Protein AF-A0A3R6WVL5-F1 (afdb_monomer_lite)

pLDDT: mean 81.2, std 15.8, range [44.72, 97.44]

Organism: Aphanomyces astaci (NCBI:txid112090)

Secondary structure (DSSP, 8-state):
-HHHHTT--TTS-HHHHHHHHHHHHHHHHHHHHTT-THHHHHHHHTTTHHHHHHHHTSS-HHHHHHHHHHHHHHHHSSSSHHHHHHHHTTHHHHHHHHHHH-SSS-HHHHHHHHHHHHHHTT-HHHHHHHHHHHHHHHHHHHHHHTT-

Foldseek 3Di:
DLVLLVQLDLPDPLVSNLVSLQVLLVVLVVCQVVLPQCSLVSNLVSVSLQSLLSQCQVPDQSSVLSSLSNLLSSLSGPDCSSLVSNVVNVVLVSLVVCLVVDPPRDPSSNVSSLVSNCSSVVHPPVSVVVVVVVVVVVVVVVVVVVVD

InterPro domains:
  IPR011989 Armadillo-like helical [G3DSA:1.25.10.10] (1-122)
  IPR016024 Armadillo-type fold [SSF48371] (1-112)

Radius of gyration: 16.48 Å; chains: 1; bounding box: 31×38×49 Å

Sequence (148 aa):
ISVLCDLLHPTDPQDVQIHVLMVLANSLALYNAVSKSHAADSFTQSGACQPLIQCLSSGVEDLELQSIRTMFHLCKAKGTTGQDALRRVGATVQLCELLSASSDASVPVKTLAMFVKSVNVGGYLDWHGRIRRRTQELAQLDRCSDST

Structure (mmCIF, N/CA/C/O backbone):
data_AF-A0A3R6WVL5-F1
#
_entry.id   AF-A0A3R6WVL5-F1
#
loop_
_atom_site.group_PDB
_atom_site.id
_atom_site.type_symbol
_atom_site.label_atom_id
_atom_site.label_alt_id
_atom_site.label_comp_id
_atom_site.label_asym_id
_atom_site.label_entity_id
_atom_site.label_seq_id
_atom_site.pdbx_PDB_ins_code
_atom_site.Cartn_x
_atom_site.Cartn_y
_atom_site.Cartn_z
_atom_site.occupancy
_atom_site.B_iso_or_equiv
_atom_site.auth_seq_id
_atom_site.auth_comp_id
_atom_site.auth_asym_id
_atom_site.auth_atom_id
_atom_site.pdbx_PDB_model_num
ATOM 1 N N . ILE A 1 1 ? 3.792 -11.018 -8.594 1.00 88.75 1 ILE A N 1
ATOM 2 C CA . ILE A 1 1 ? 2.952 -9.903 -8.098 1.00 88.75 1 ILE A CA 1
ATOM 3 C C . ILE A 1 1 ? 1.494 -10.144 -8.449 1.00 88.75 1 ILE A C 1
ATOM 5 O O . ILE A 1 1 ? 0.766 -10.380 -7.509 1.00 88.75 1 ILE A O 1
ATOM 9 N N . SER A 1 2 ? 1.094 -10.204 -9.730 1.00 88.00 2 SER A N 1
ATOM 10 C CA . SER A 1 2 ? -0.325 -10.388 -10.118 1.00 88.00 2 SER A CA 1
ATOM 11 C C . SER A 1 2 ? -1.045 -11.514 -9.364 1.00 88.00 2 SER A C 1
ATOM 13 O O . SER A 1 2 ? -2.031 -11.248 -8.704 1.00 88.00 2 SER A O 1
ATOM 15 N N . VAL A 1 3 ? -0.476 -12.725 -9.328 1.00 89.88 3 VAL A N 1
ATOM 16 C CA . VAL A 1 3 ? -1.077 -13.861 -8.595 1.00 89.88 3 VAL A CA 1
ATOM 17 C C . VAL A 1 3 ? -1.301 -13.566 -7.107 1.00 89.88 3 VAL A C 1
ATOM 19 O O . VAL A 1 3 ? -2.264 -14.038 -6.531 1.00 89.88 3 VAL A O 1
ATOM 22 N N . LEU A 1 4 ? -0.422 -12.788 -6.467 1.00 91.44 4 LEU A N 1
ATOM 23 C CA . LEU A 1 4 ? -0.589 -12.407 -5.058 1.00 91.44 4 LEU A CA 1
ATOM 24 C C . LEU A 1 4 ? -1.674 -11.340 -4.886 1.00 91.44 4 LEU A C 1
ATOM 26 O O . LEU A 1 4 ? -2.330 -11.297 -3.854 1.00 91.44 4 LEU A O 1
ATOM 30 N N . CYS A 1 5 ? -1.839 -10.468 -5.879 1.00 94.44 5 CYS A N 1
ATOM 31 C CA . CYS A 1 5 ? -2.898 -9.468 -5.900 1.00 94.44 5 CYS A CA 1
ATOM 32 C C . CYS A 1 5 ? -4.276 -10.128 -6.008 1.00 94.44 5 CYS A C 1
ATOM 34 O O . CYS A 1 5 ? -5.194 -9.709 -5.313 1.00 94.44 5 CYS A O 1
ATOM 36 N N . ASP A 1 6 ? -4.377 -11.204 -6.791 1.00 93.81 6 ASP A N 1
ATOM 37 C CA . ASP A 1 6 ? -5.598 -12.004 -6.933 1.00 93.81 6 ASP A CA 1
ATOM 38 C C . ASP A 1 6 ? -5.981 -12.741 -5.638 1.00 93.81 6 ASP A C 1
ATOM 40 O O . ASP A 1 6 ? -7.077 -13.271 -5.548 1.00 93.81 6 ASP A O 1
ATOM 44 N N . LEU A 1 7 ? -5.103 -12.794 -4.628 1.00 93.75 7 LEU A N 1
ATOM 45 C CA . LEU A 1 7 ? -5.407 -13.373 -3.313 1.00 93.75 7 LEU A CA 1
ATOM 46 C C . LEU A 1 7 ? -5.976 -12.351 -2.322 1.00 93.75 7 LEU A C 1
ATOM 48 O O . LEU A 1 7 ? -6.317 -12.727 -1.207 1.00 93.75 7 LEU A O 1
ATOM 52 N N . LEU A 1 8 ? -6.037 -11.065 -2.678 1.00 95.19 8 LEU A N 1
ATOM 53 C CA . LEU A 1 8 ? -6.548 -10.021 -1.796 1.00 95.19 8 LEU A CA 1
ATOM 54 C C . LEU A 1 8 ? -8.034 -9.775 -2.080 1.00 95.19 8 LEU A C 1
ATOM 56 O O . LEU A 1 8 ? -8.373 -8.846 -2.818 1.00 95.19 8 LEU A O 1
ATOM 60 N N . HIS A 1 9 ? -8.922 -10.575 -1.481 1.00 92.44 9 HIS A N 1
ATOM 61 C CA . HIS A 1 9 ? -10.360 -10.334 -1.593 1.00 92.44 9 HIS A CA 1
ATOM 62 C C . HIS A 1 9 ? -10.916 -9.628 -0.357 1.00 92.44 9 HIS A C 1
ATOM 64 O O . HIS A 1 9 ? -10.627 -10.030 0.771 1.00 92.44 9 HIS A O 1
ATOM 70 N N . PRO A 1 10 ? -11.801 -8.633 -0.537 1.00 84.38 10 PRO A N 1
ATOM 71 C CA . PRO A 1 10 ? -12.401 -7.906 0.582 1.00 84.38 10 PRO A CA 1
ATOM 72 C C . PRO A 1 10 ? -13.288 -8.765 1.485 1.00 84.38 10 PRO A C 1
ATOM 74 O O . PRO A 1 10 ? -13.566 -8.374 2.614 1.00 84.38 10 PRO A O 1
ATOM 77 N N . THR A 1 11 ? -13.730 -9.923 0.999 1.00 89.06 11 THR A N 1
ATOM 78 C CA . THR A 1 11 ? -14.548 -10.880 1.751 1.00 89.06 11 THR A CA 1
ATOM 79 C C . THR A 1 11 ? -13.728 -11.909 2.523 1.00 89.06 11 THR A C 1
ATOM 81 O O . THR A 1 11 ? -14.307 -12.676 3.289 1.00 89.06 11 THR A O 1
ATOM 84 N N . ASP A 1 12 ? -12.411 -11.965 2.310 1.00 93.00 12 ASP A N 1
ATOM 85 C CA . ASP A 1 12 ? -11.548 -12.897 3.032 1.00 93.00 12 ASP A CA 1
ATOM 86 C C . ASP A 1 12 ? -11.462 -12.525 4.523 1.00 93.00 12 ASP A C 1
ATOM 88 O O . ASP A 1 12 ? -11.585 -11.349 4.881 1.00 93.00 12 ASP A O 1
ATOM 92 N N . PRO A 1 13 ? -11.218 -13.500 5.417 1.00 95.38 13 PRO A N 1
ATOM 93 C CA . PRO A 1 13 ? -10.957 -13.212 6.821 1.00 95.38 13 PRO A CA 1
ATOM 94 C C . PRO A 1 13 ? -9.799 -12.219 6.990 1.00 95.38 13 PRO A C 1
ATOM 96 O O . PRO A 1 13 ? -8.807 -12.280 6.260 1.00 95.38 13 PRO A O 1
ATOM 99 N N . GLN A 1 14 ? -9.892 -11.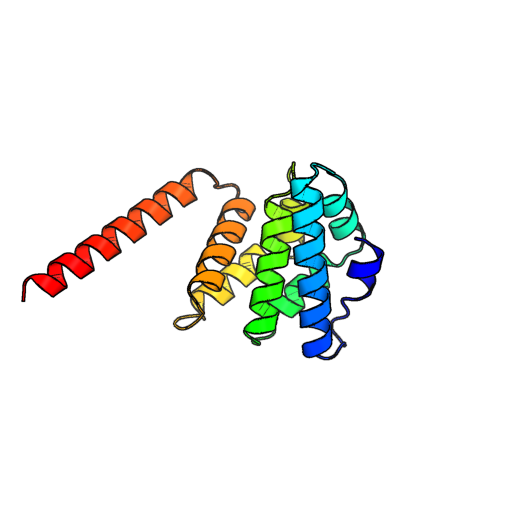344 7.994 1.00 94.88 14 GLN A N 1
ATOM 100 C CA . GLN A 1 14 ? -8.896 -10.292 8.241 1.00 94.88 14 GLN A CA 1
ATOM 101 C C . GLN A 1 14 ? -7.477 -10.860 8.386 1.00 94.88 14 GLN A C 1
ATOM 103 O O . GLN A 1 14 ? -6.543 -10.322 7.797 1.00 94.88 14 GLN A O 1
ATOM 108 N N . ASP A 1 15 ? -7.317 -11.999 9.064 1.00 95.06 15 ASP A N 1
ATOM 109 C CA . ASP A 1 15 ? -6.020 -12.671 9.215 1.00 95.06 15 ASP A CA 1
ATOM 110 C C . ASP A 1 15 ? -5.411 -13.082 7.867 1.00 95.06 15 ASP A C 1
ATOM 112 O O . ASP A 1 15 ? -4.201 -12.961 7.659 1.00 95.06 15 ASP A O 1
ATOM 116 N N . VAL A 1 16 ? -6.243 -13.538 6.925 1.00 96.38 16 VAL A N 1
ATOM 117 C CA . VAL A 1 16 ? -5.808 -13.903 5.570 1.00 96.38 16 VAL A CA 1
ATOM 118 C C . VAL A 1 16 ? -5.371 -12.650 4.818 1.00 96.38 16 VAL A C 1
ATOM 120 O O . VAL A 1 16 ? -4.273 -12.628 4.262 1.00 96.38 16 VAL A O 1
ATOM 123 N N . GLN A 1 17 ? -6.170 -11.580 4.867 1.00 96.88 17 GLN A N 1
ATOM 124 C CA . GLN A 1 17 ? -5.831 -10.302 4.233 1.00 96.88 17 GLN A CA 1
ATOM 125 C C . GLN A 1 17 ? -4.522 -9.716 4.787 1.00 96.88 17 GLN A C 1
ATOM 127 O O . GLN A 1 17 ? -3.681 -9.262 4.010 1.00 96.88 17 GLN A O 1
ATOM 132 N N . ILE A 1 18 ? -4.298 -9.791 6.106 1.00 96.44 18 ILE A N 1
ATOM 133 C CA . ILE A 1 18 ? -3.050 -9.360 6.758 1.00 96.44 18 ILE A CA 1
ATOM 134 C C . ILE A 1 18 ? -1.853 -10.117 6.176 1.00 96.44 18 ILE A C 1
ATOM 136 O O . ILE A 1 18 ? -0.863 -9.494 5.780 1.00 96.44 18 ILE A O 1
ATOM 140 N N . HIS A 1 19 ? -1.929 -11.447 6.083 1.00 97.06 19 HIS A N 1
ATOM 141 C CA . HIS A 1 19 ? -0.831 -12.257 5.547 1.00 97.06 19 HIS A CA 1
ATOM 142 C C . HIS A 1 19 ? -0.595 -11.990 4.058 1.00 97.06 19 HIS A C 1
ATOM 144 O O . HIS A 1 19 ? 0.554 -11.844 3.635 1.00 97.06 19 HIS A O 1
ATOM 150 N N . VAL A 1 20 ? -1.660 -11.860 3.264 1.00 97.44 20 VAL A N 1
ATOM 151 C CA . VAL A 1 20 ? -1.560 -11.519 1.839 1.00 97.44 20 VAL A CA 1
ATOM 152 C C . VAL A 1 20 ? -0.885 -10.158 1.657 1.00 97.44 20 VAL A C 1
ATOM 154 O O . VAL A 1 20 ? 0.075 -10.048 0.891 1.00 97.44 20 VAL A O 1
ATOM 157 N N . LEU A 1 21 ? -1.302 -9.134 2.406 1.00 97.44 21 LEU A N 1
ATOM 158 C CA . LEU A 1 21 ? -0.693 -7.803 2.356 1.00 97.44 21 LEU A CA 1
ATOM 159 C C . LEU A 1 21 ? 0.755 -7.803 2.847 1.00 97.44 21 LEU A C 1
ATOM 161 O O . LEU A 1 21 ? 1.599 -7.128 2.261 1.00 97.44 21 LEU A O 1
ATOM 165 N N . MET A 1 22 ? 1.082 -8.598 3.864 1.00 97.12 22 MET A N 1
ATOM 166 C CA . MET A 1 22 ? 2.461 -8.759 4.322 1.00 97.12 22 MET A CA 1
ATOM 167 C C . MET A 1 22 ? 3.354 -9.336 3.213 1.00 97.12 22 MET A C 1
ATOM 169 O O . MET A 1 22 ? 4.442 -8.815 2.946 1.00 97.12 22 MET A O 1
ATOM 173 N N . VAL A 1 23 ? 2.888 -10.382 2.524 1.00 97.38 23 VAL A N 1
ATOM 174 C CA . VAL A 1 23 ? 3.609 -11.002 1.402 1.00 97.38 23 VAL A CA 1
ATOM 175 C C . VAL A 1 23 ? 3.706 -10.042 0.211 1.00 97.38 23 VAL A C 1
ATOM 177 O O . VAL A 1 23 ? 4.769 -9.948 -0.412 1.00 97.38 23 VAL A O 1
ATOM 180 N N . LEU A 1 24 ? 2.647 -9.285 -0.088 1.00 96.94 24 LEU A N 1
ATOM 181 C CA . LEU A 1 24 ? 2.639 -8.255 -1.130 1.00 96.94 24 LEU A CA 1
ATOM 182 C C . LEU A 1 24 ? 3.639 -7.134 -0.832 1.00 96.94 24 LEU A C 1
ATOM 184 O O . LEU A 1 24 ? 4.459 -6.816 -1.695 1.00 96.94 24 LEU A O 1
ATOM 188 N N . ALA A 1 25 ? 3.629 -6.580 0.382 1.00 96.06 25 ALA A N 1
ATOM 189 C CA . ALA A 1 25 ? 4.557 -5.536 0.807 1.00 96.06 25 ALA A CA 1
ATOM 190 C C . ALA A 1 25 ? 6.016 -6.002 0.694 1.00 96.06 25 ALA A C 1
ATOM 192 O O . ALA A 1 25 ? 6.837 -5.315 0.082 1.00 96.06 25 ALA A O 1
ATOM 193 N N . ASN A 1 26 ? 6.327 -7.197 1.206 1.00 96.12 26 ASN A N 1
ATOM 194 C CA . ASN A 1 26 ? 7.670 -7.777 1.130 1.00 96.12 26 ASN A CA 1
ATOM 195 C C . ASN A 1 26 ? 8.099 -8.035 -0.322 1.00 96.12 26 ASN A C 1
ATOM 197 O O . ASN A 1 26 ? 9.237 -7.749 -0.700 1.00 96.12 26 ASN A O 1
ATOM 201 N N . SER A 1 27 ? 7.180 -8.521 -1.159 1.00 94.88 27 SER A N 1
ATOM 202 C CA . SER A 1 27 ? 7.442 -8.733 -2.581 1.00 94.88 27 SER A CA 1
ATOM 203 C C . SER A 1 27 ? 7.756 -7.409 -3.276 1.00 94.88 27 SER A C 1
ATOM 205 O O . SER A 1 27 ? 8.797 -7.286 -3.916 1.00 94.88 27 SER A O 1
ATOM 207 N N . LEU A 1 28 ? 6.908 -6.389 -3.119 1.00 94.44 28 LEU A N 1
ATOM 208 C CA . LEU A 1 28 ? 7.130 -5.061 -3.700 1.00 94.44 28 LEU A CA 1
ATOM 209 C C . LEU A 1 28 ? 8.457 -4.448 -3.230 1.00 94.44 28 LEU A C 1
ATOM 211 O O . LEU A 1 28 ? 9.190 -3.882 -4.042 1.00 94.44 28 LEU A O 1
ATOM 215 N N . ALA A 1 29 ? 8.809 -4.605 -1.951 1.00 93.50 29 ALA A N 1
ATOM 216 C CA . ALA A 1 29 ? 10.098 -4.174 -1.418 1.00 93.50 29 ALA A CA 1
ATOM 217 C C . ALA A 1 29 ? 11.275 -4.845 -2.142 1.00 93.50 29 ALA A C 1
ATOM 219 O O . ALA A 1 29 ? 12.213 -4.156 -2.550 1.00 93.50 29 ALA A O 1
ATOM 220 N N . LEU A 1 30 ? 11.201 -6.164 -2.351 1.00 93.06 30 LEU A N 1
ATOM 221 C CA . LEU A 1 30 ? 12.218 -6.929 -3.070 1.00 93.06 30 LEU A CA 1
ATOM 222 C C . LEU A 1 30 ? 12.339 -6.472 -4.530 1.00 93.06 30 LEU A C 1
ATOM 224 O O . LEU A 1 30 ? 13.448 -6.207 -4.990 1.00 93.06 30 LEU A O 1
ATOM 228 N N . TYR A 1 31 ? 11.221 -6.324 -5.250 1.00 92.31 31 TYR A N 1
ATOM 229 C CA . TYR A 1 31 ? 11.225 -5.858 -6.644 1.00 92.31 31 TYR A CA 1
ATOM 230 C C . TYR A 1 31 ? 11.814 -4.449 -6.784 1.00 92.31 31 TYR A C 1
ATOM 232 O O . TYR A 1 31 ? 12.602 -4.204 -7.701 1.00 92.31 31 TYR A O 1
ATOM 240 N N . ASN A 1 32 ? 11.500 -3.556 -5.843 1.00 89.56 32 ASN A N 1
ATOM 241 C CA . ASN A 1 32 ? 12.092 -2.223 -5.781 1.00 89.56 32 ASN A CA 1
ATOM 242 C C . ASN A 1 32 ? 13.606 -2.280 -5.531 1.00 89.56 32 ASN A C 1
ATOM 244 O O . ASN A 1 32 ? 14.351 -1.529 -6.155 1.00 89.56 32 ASN A O 1
ATOM 248 N N . ALA A 1 33 ? 14.074 -3.175 -4.653 1.00 90.06 33 ALA A N 1
ATOM 249 C CA . ALA A 1 33 ? 15.497 -3.335 -4.355 1.00 90.06 33 ALA A CA 1
ATOM 250 C C . ALA A 1 33 ? 16.293 -3.860 -5.560 1.00 90.06 33 ALA A C 1
ATOM 252 O O . ALA A 1 33 ? 17.378 -3.362 -5.848 1.00 90.06 33 ALA A O 1
ATOM 253 N N . VAL A 1 34 ? 15.735 -4.813 -6.313 1.00 88.75 34 VAL A N 1
ATOM 254 C CA . VAL A 1 34 ? 16.379 -5.362 -7.519 1.00 88.75 34 VAL A CA 1
ATOM 255 C C . VAL A 1 34 ? 16.133 -4.522 -8.782 1.00 88.75 34 VAL A C 1
ATOM 257 O O . VAL A 1 34 ? 16.432 -4.975 -9.884 1.00 88.75 34 VAL A O 1
ATOM 260 N N . SER A 1 35 ? 15.582 -3.307 -8.644 1.00 74.94 35 SER A N 1
ATOM 261 C CA . SER A 1 35 ? 15.286 -2.369 -9.743 1.00 74.94 35 SER A CA 1
ATOM 262 C C . SER A 1 35 ? 14.423 -2.953 -10.872 1.00 74.94 35 SER A C 1
ATOM 264 O O . SER A 1 35 ? 14.498 -2.514 -12.021 1.00 74.94 35 SER A O 1
ATOM 266 N N . LYS A 1 36 ? 13.564 -3.928 -10.557 1.00 69.31 36 LYS A N 1
ATOM 267 C CA . LYS A 1 36 ? 12.597 -4.487 -11.508 1.00 69.31 36 LYS A CA 1
ATOM 268 C C . LYS A 1 36 ? 11.340 -3.614 -11.514 1.00 69.31 36 LYS A C 1
ATOM 270 O O . LYS A 1 36 ? 10.516 -3.697 -10.607 1.00 69.31 36 LYS A O 1
ATOM 275 N N . SER A 1 37 ? 11.191 -2.788 -12.549 1.00 67.56 37 SER A N 1
ATOM 276 C CA . SER A 1 37 ? 10.187 -1.712 -12.611 1.00 67.56 37 SER A CA 1
ATOM 277 C C . SER A 1 37 ? 8.728 -2.170 -12.718 1.00 67.56 37 SER A C 1
ATOM 279 O O . SER A 1 37 ? 7.835 -1.398 -12.400 1.00 67.56 37 SER A O 1
ATOM 281 N N . HIS A 1 38 ? 8.461 -3.415 -13.116 1.00 84.88 38 HIS A N 1
ATOM 282 C CA . HIS A 1 38 ? 7.105 -3.843 -13.493 1.00 84.88 38 HIS A CA 1
ATOM 283 C C . HIS A 1 38 ? 6.204 -4.278 -12.331 1.00 84.88 38 HIS A C 1
ATOM 285 O O . HIS A 1 38 ? 5.040 -4.609 -12.549 1.00 84.88 38 HIS A O 1
ATOM 291 N N . ALA A 1 39 ? 6.718 -4.332 -11.100 1.00 90.62 39 ALA A N 1
ATOM 292 C CA . ALA A 1 39 ? 5.941 -4.809 -9.957 1.00 90.62 39 ALA A CA 1
ATOM 293 C C . ALA A 1 39 ? 4.790 -3.860 -9.601 1.00 90.62 39 ALA A C 1
ATOM 295 O O . ALA A 1 39 ? 3.677 -4.324 -9.369 1.00 90.62 39 ALA A O 1
ATOM 296 N N . ALA A 1 40 ? 5.042 -2.547 -9.618 1.00 91.44 40 ALA A N 1
ATOM 297 C CA . ALA A 1 40 ? 3.994 -1.550 -9.437 1.00 91.44 40 ALA A CA 1
ATOM 298 C C . ALA A 1 40 ? 2.975 -1.619 -10.580 1.00 91.44 40 ALA A C 1
ATOM 300 O O . ALA A 1 40 ? 1.784 -1.705 -10.308 1.00 91.44 40 ALA A O 1
ATOM 301 N N . ASP A 1 41 ? 3.425 -1.690 -11.838 1.00 92.94 41 ASP A N 1
ATOM 302 C CA . ASP A 1 41 ? 2.525 -1.817 -12.992 1.00 92.94 41 ASP A CA 1
ATOM 303 C C . ASP A 1 41 ? 1.614 -3.048 -12.850 1.00 92.94 41 ASP A C 1
ATOM 305 O O . ASP A 1 41 ? 0.391 -2.917 -12.879 1.00 92.94 41 ASP A O 1
ATOM 309 N N . SER A 1 42 ? 2.198 -4.218 -12.568 1.00 93.69 42 SER A N 1
ATOM 310 C CA . SER A 1 42 ? 1.463 -5.476 -12.361 1.00 93.69 42 SER A CA 1
ATOM 311 C C . SER A 1 42 ? 0.450 -5.370 -11.220 1.00 93.69 42 SER A C 1
ATOM 313 O O . SER A 1 42 ? -0.673 -5.849 -11.340 1.00 93.69 42 SER A O 1
ATOM 315 N N . PHE A 1 43 ? 0.836 -4.733 -10.109 1.00 95.25 43 PHE A N 1
ATOM 316 C CA . PHE A 1 43 ? -0.068 -4.506 -8.985 1.00 95.25 43 PHE A CA 1
ATOM 317 C C . PHE A 1 43 ? -1.250 -3.636 -9.415 1.00 95.25 43 PHE A C 1
ATOM 319 O O . PHE A 1 43 ? -2.401 -3.974 -9.162 1.00 95.25 43 PHE A O 1
ATOM 326 N N . THR A 1 44 ? -0.989 -2.528 -10.108 1.00 92.88 44 THR A N 1
ATOM 327 C CA . THR A 1 44 ? -2.051 -1.604 -10.522 1.00 92.88 44 THR A CA 1
ATOM 328 C C . THR A 1 44 ? -2.994 -2.211 -11.561 1.00 92.88 44 THR A C 1
ATOM 330 O O . THR A 1 44 ? -4.197 -1.982 -11.491 1.00 92.88 44 THR A O 1
ATOM 333 N N . GLN A 1 45 ? -2.471 -3.028 -12.479 1.00 94.06 45 GLN A N 1
ATOM 334 C CA . GLN A 1 45 ? -3.246 -3.700 -13.525 1.00 94.06 45 GLN A CA 1
ATOM 335 C C . GLN A 1 45 ? -4.136 -4.822 -12.983 1.00 94.06 45 GLN A C 1
ATOM 337 O O . GLN A 1 45 ? -5.186 -5.080 -13.558 1.00 94.06 45 GLN A O 1
ATOM 342 N N . SER A 1 46 ? -3.757 -5.444 -11.863 1.00 94.62 46 SER A N 1
ATOM 343 C CA . SER A 1 46 ? -4.583 -6.464 -11.201 1.00 94.62 46 SER A CA 1
ATOM 344 C C . SER A 1 46 ? -5.869 -5.911 -10.571 1.00 94.62 46 SER A C 1
ATOM 346 O O . SER A 1 46 ? -6.748 -6.673 -10.189 1.00 94.62 46 SER A O 1
ATOM 348 N N . GLY A 1 47 ? -5.982 -4.587 -10.401 1.00 93.75 47 GLY A N 1
ATOM 349 C CA . GLY A 1 47 ? -7.110 -3.972 -9.696 1.00 93.75 47 GLY A CA 1
ATOM 350 C C . GLY A 1 47 ? -7.021 -4.028 -8.164 1.00 93.75 47 GLY A C 1
ATOM 351 O O . GLY A 1 47 ? -7.863 -3.431 -7.494 1.00 93.75 47 GLY A O 1
ATOM 352 N N . ALA A 1 48 ? -5.968 -4.628 -7.590 1.00 95.69 48 ALA A N 1
ATOM 353 C CA . ALA A 1 48 ? -5.781 -4.758 -6.139 1.00 95.69 48 ALA A CA 1
ATOM 354 C C . ALA A 1 48 ? -5.681 -3.428 -5.369 1.00 95.69 48 ALA A C 1
ATOM 356 O O . ALA A 1 48 ? -5.745 -3.422 -4.142 1.00 95.69 48 ALA A O 1
ATOM 357 N N . CYS A 1 49 ? -5.570 -2.284 -6.054 1.00 95.75 49 CYS A N 1
ATOM 358 C CA . CYS A 1 49 ? -5.658 -0.973 -5.414 1.00 95.75 49 CYS A CA 1
ATOM 359 C C . CYS A 1 49 ? -6.995 -0.754 -4.688 1.00 95.75 49 CYS A C 1
ATOM 361 O O . CYS A 1 49 ? -6.986 -0.119 -3.643 1.00 95.75 49 CYS A O 1
ATOM 363 N N . GLN A 1 50 ? -8.122 -1.260 -5.203 1.00 94.88 50 GLN A N 1
ATOM 364 C CA . GLN A 1 50 ? -9.423 -1.107 -4.532 1.00 94.88 50 GLN A CA 1
ATOM 365 C C . GLN A 1 50 ? -9.513 -1.939 -3.237 1.00 94.88 50 GLN A C 1
ATOM 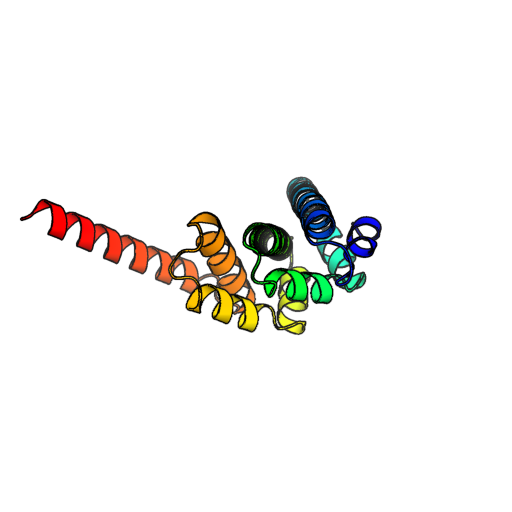367 O O . GLN A 1 50 ? -9.715 -1.338 -2.180 1.00 94.88 50 GLN A O 1
ATOM 372 N N . PRO A 1 51 ? -9.263 -3.266 -3.258 1.00 96.00 51 PRO A N 1
ATOM 373 C CA . PRO A 1 51 ? -9.181 -4.070 -2.036 1.00 96.00 51 PRO A CA 1
ATOM 374 C C . PRO A 1 51 ? -8.179 -3.525 -1.012 1.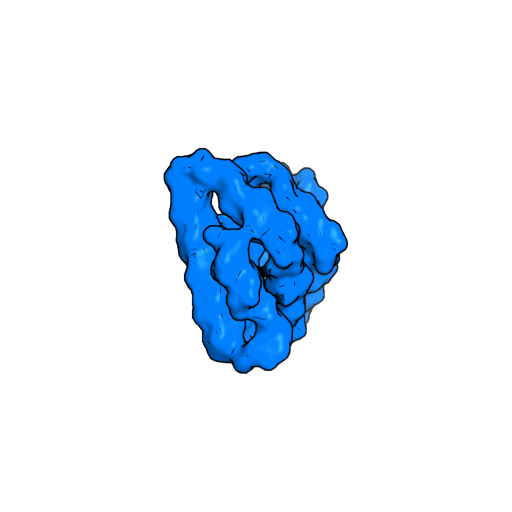0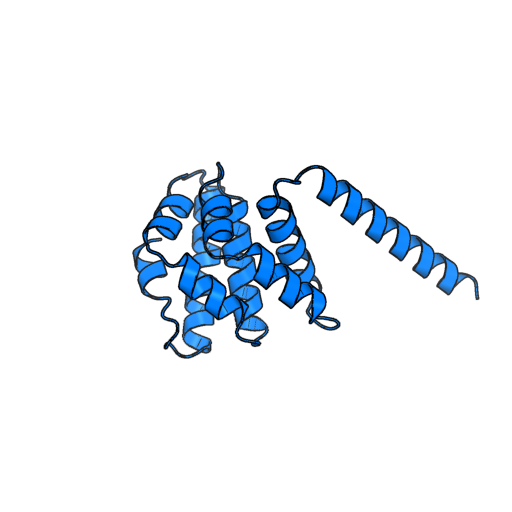0 96.00 51 PRO A C 1
ATOM 376 O O . PRO A 1 51 ? -8.470 -3.483 0.177 1.00 96.00 51 PRO A O 1
ATOM 379 N N . LEU A 1 52 ? -7.030 -3.013 -1.468 1.00 96.44 52 LEU A N 1
ATOM 380 C CA . LEU A 1 52 ? -6.038 -2.379 -0.597 1.00 96.44 52 LEU A CA 1
ATOM 381 C C . LEU A 1 52 ? -6.603 -1.173 0.172 1.00 96.44 52 LEU A C 1
ATOM 383 O O . LEU A 1 52 ? -6.277 -0.991 1.341 1.00 96.44 52 LEU A O 1
ATOM 387 N N . ILE A 1 53 ? -7.437 -0.345 -0.466 1.00 94.50 53 ILE A N 1
ATOM 388 C CA . ILE A 1 53 ? -8.095 0.777 0.215 1.00 94.50 53 ILE A CA 1
ATOM 389 C C . ILE A 1 53 ? -9.151 0.287 1.201 1.00 94.50 53 ILE A C 1
ATOM 391 O O . ILE A 1 53 ? -9.259 0.841 2.286 1.00 94.50 53 ILE A O 1
ATOM 395 N N . GLN A 1 54 ? -9.879 -0.778 0.880 1.00 94.31 54 GLN A N 1
ATOM 396 C CA . GLN A 1 54 ? -10.843 -1.359 1.816 1.00 94.31 54 GLN A CA 1
ATOM 397 C C . GLN A 1 54 ? -10.152 -1.908 3.072 1.00 94.31 54 GLN A C 1
ATOM 399 O O . GLN A 1 54 ? -10.634 -1.679 4.177 1.00 94.31 54 GLN A O 1
ATOM 404 N N . CYS A 1 55 ? -8.988 -2.547 2.919 1.00 94.69 55 CYS A N 1
ATOM 405 C CA . CYS A 1 55 ? -8.161 -2.979 4.047 1.00 94.69 55 CYS A CA 1
ATOM 406 C C . CYS A 1 55 ? -7.600 -1.797 4.860 1.00 94.69 55 CYS A C 1
ATOM 408 O O . CYS A 1 55 ? -7.467 -1.905 6.073 1.00 94.69 55 CYS A O 1
ATOM 410 N N . LEU A 1 56 ? -7.296 -0.660 4.223 1.00 92.06 56 LEU A N 1
ATOM 411 C CA . LEU A 1 56 ? -6.876 0.563 4.918 1.00 92.06 56 LEU A CA 1
ATOM 412 C C . LEU A 1 56 ? -7.998 1.175 5.771 1.00 92.06 56 LEU A C 1
ATOM 414 O O . LEU A 1 56 ? -7.714 1.840 6.758 1.00 92.06 56 LEU A O 1
ATOM 418 N N . SER A 1 57 ? -9.254 0.985 5.375 1.00 89.94 57 SER A N 1
ATOM 419 C CA . SER A 1 57 ? -10.428 1.552 6.048 1.00 89.94 57 SER A CA 1
ATOM 420 C C . SER A 1 57 ? -11.099 0.564 7.009 1.00 89.94 57 SER A C 1
ATOM 422 O O . SER A 1 57 ? -12.262 0.752 7.368 1.00 89.94 57 SER A O 1
ATOM 424 N N . SER A 1 58 ? -10.418 -0.520 7.392 1.00 89.44 58 SER A N 1
ATOM 425 C CA . SER A 1 58 ? -11.034 -1.616 8.144 1.00 89.44 58 SER A CA 1
ATOM 426 C C . SER A 1 58 ? -11.193 -1.340 9.642 1.00 89.44 58 SER A C 1
ATOM 428 O O . SER A 1 58 ? -11.958 -2.048 10.295 1.00 89.44 58 SER A O 1
ATOM 430 N N . GLY A 1 59 ? -10.456 -0.374 10.206 1.00 86.81 59 GLY A N 1
ATOM 431 C CA . GLY A 1 59 ? -10.394 -0.139 11.652 1.00 86.81 59 GLY A CA 1
ATOM 432 C C . GLY A 1 59 ? -9.574 -1.182 12.420 1.00 86.81 59 GLY A C 1
ATOM 433 O O . GLY A 1 59 ? -9.666 -1.256 13.643 1.00 86.81 59 GLY A O 1
ATOM 434 N N . VAL A 1 60 ? -8.805 -2.023 11.719 1.00 89.19 60 VAL A N 1
ATOM 435 C CA . VAL A 1 60 ? -8.007 -3.110 12.310 1.00 89.19 60 VAL A CA 1
ATOM 436 C C . VAL A 1 60 ? -6.538 -2.750 12.171 1.00 89.19 60 VAL A C 1
ATOM 438 O O . VAL A 1 60 ? -6.005 -2.792 11.066 1.00 89.19 60 VAL A O 1
ATOM 441 N N . GLU A 1 61 ? -5.884 -2.422 13.285 1.00 87.00 61 GLU A N 1
ATOM 442 C CA . GLU A 1 61 ? -4.549 -1.803 13.290 1.00 87.00 61 GLU A CA 1
ATOM 443 C C . GLU A 1 61 ? -3.518 -2.567 12.442 1.00 87.00 61 GLU A C 1
ATOM 445 O O . GLU A 1 61 ? -2.830 -1.970 11.613 1.00 87.00 61 GLU A O 1
ATOM 450 N N . ASP A 1 62 ? -3.441 -3.893 12.584 1.00 90.06 62 ASP A N 1
ATOM 451 C CA . ASP A 1 62 ? -2.492 -4.706 11.817 1.00 90.06 62 ASP A CA 1
ATOM 452 C C . ASP A 1 62 ? -2.797 -4.707 10.315 1.00 90.06 62 ASP A C 1
ATOM 454 O O . ASP A 1 62 ? -1.882 -4.669 9.485 1.00 90.06 62 ASP A O 1
ATOM 458 N N . LEU A 1 63 ? -4.078 -4.714 9.948 1.00 92.31 63 LEU A N 1
ATOM 459 C CA . LEU A 1 63 ? -4.513 -4.710 8.556 1.00 92.31 63 LEU A CA 1
ATOM 460 C C . LEU A 1 63 ? -4.256 -3.345 7.902 1.00 92.31 63 LEU A C 1
ATOM 462 O O . LEU A 1 63 ? -3.725 -3.274 6.787 1.00 92.31 63 LEU A O 1
ATOM 466 N N . GLU A 1 64 ? -4.524 -2.261 8.627 1.00 91.31 64 GLU A N 1
ATOM 467 C CA . GLU A 1 64 ? -4.195 -0.895 8.220 1.00 91.31 64 GLU A CA 1
ATOM 468 C C . GLU A 1 64 ? -2.680 -0.717 8.064 1.00 91.31 64 GLU A C 1
ATOM 470 O O . GLU A 1 64 ? -2.208 -0.181 7.056 1.00 91.31 64 GLU A O 1
ATOM 475 N N . LEU A 1 65 ? -1.889 -1.240 9.006 1.00 90.88 65 LEU A N 1
ATOM 476 C CA . LEU A 1 65 ? -0.431 -1.212 8.948 1.00 90.88 65 LEU A CA 1
ATOM 477 C C . LEU A 1 65 ? 0.098 -1.925 7.698 1.00 90.88 65 LEU A C 1
ATOM 479 O O . LEU A 1 65 ? 0.922 -1.352 6.975 1.00 90.88 65 LEU A O 1
ATOM 483 N N . GLN A 1 66 ? -0.349 -3.153 7.408 1.00 95.19 66 GLN A N 1
ATOM 484 C CA . GLN A 1 66 ? 0.107 -3.861 6.204 1.00 95.19 66 GLN A CA 1
ATOM 485 C C . GLN A 1 66 ? -0.363 -3.174 4.915 1.00 95.19 66 GLN A C 1
ATOM 487 O O . GLN A 1 66 ? 0.378 -3.151 3.924 1.00 95.19 66 GLN A O 1
ATOM 492 N N . SER A 1 67 ? -1.537 -2.541 4.937 1.00 95.25 67 SER A N 1
ATOM 493 C CA . SER A 1 67 ? -2.035 -1.733 3.822 1.00 95.25 67 SER A CA 1
ATOM 494 C C . SER A 1 67 ? -1.113 -0.541 3.560 1.00 95.25 67 SER A C 1
ATOM 496 O O . SER A 1 67 ? -0.595 -0.375 2.454 1.00 95.25 67 SER A O 1
ATOM 498 N N . ILE A 1 68 ? -0.786 0.230 4.599 1.00 93.81 68 ILE A N 1
ATOM 499 C CA . ILE A 1 68 ? 0.118 1.383 4.509 1.00 93.81 68 ILE A CA 1
ATOM 500 C C . ILE A 1 68 ? 1.522 0.957 4.060 1.00 93.81 68 ILE A C 1
ATOM 502 O O . ILE A 1 68 ? 2.127 1.624 3.216 1.00 93.81 68 ILE A O 1
ATOM 506 N N . ARG A 1 69 ? 2.048 -0.166 4.569 1.00 95.31 69 ARG A N 1
ATOM 507 C CA . ARG A 1 69 ? 3.340 -0.724 4.125 1.00 95.31 69 ARG A CA 1
ATOM 508 C C . ARG A 1 69 ? 3.322 -1.092 2.641 1.00 95.31 69 ARG A C 1
ATOM 510 O O . ARG A 1 69 ? 4.275 -0.786 1.921 1.00 95.31 69 ARG A O 1
ATOM 517 N N . THR A 1 70 ? 2.238 -1.697 2.164 1.00 96.62 70 THR A N 1
ATOM 518 C CA . THR A 1 70 ? 2.051 -2.019 0.741 1.00 96.62 70 THR A CA 1
ATOM 519 C C . THR A 1 70 ? 2.033 -0.742 -0.102 1.00 96.62 70 THR A C 1
ATOM 521 O O . THR A 1 70 ? 2.796 -0.622 -1.064 1.00 96.62 70 THR A O 1
ATOM 524 N N . MET A 1 71 ? 1.247 0.261 0.305 1.00 95.69 71 MET A N 1
ATOM 525 C CA . MET A 1 71 ? 1.179 1.568 -0.360 1.00 95.69 71 MET A CA 1
ATOM 526 C C . MET A 1 71 ? 2.538 2.279 -0.390 1.00 95.69 71 MET A C 1
ATOM 528 O O . MET A 1 71 ? 2.920 2.838 -1.416 1.00 95.69 71 MET A O 1
ATOM 532 N N . PHE A 1 72 ? 3.305 2.222 0.701 1.00 93.25 72 PHE A N 1
ATOM 533 C CA . PHE A 1 72 ? 4.650 2.790 0.774 1.00 93.25 72 PHE A CA 1
ATOM 534 C C . PHE A 1 72 ? 5.568 2.220 -0.311 1.00 93.25 72 PHE A C 1
ATOM 536 O O . PHE A 1 72 ? 6.252 2.974 -1.009 1.00 93.25 72 PHE A O 1
ATOM 543 N N . HIS A 1 73 ? 5.562 0.900 -0.505 1.00 93.69 73 HIS A N 1
ATOM 544 C CA . HIS A 1 73 ? 6.383 0.275 -1.539 1.00 93.69 73 HIS A CA 1
ATOM 545 C C . HIS A 1 73 ? 5.874 0.548 -2.960 1.00 93.69 73 HIS A C 1
ATOM 547 O O . HIS A 1 73 ? 6.699 0.654 -3.867 1.00 93.69 73 HIS A O 1
ATOM 553 N N . LEU A 1 74 ? 4.569 0.752 -3.161 1.00 93.44 74 LEU A N 1
ATOM 554 C CA . LEU A 1 74 ? 4.039 1.248 -4.438 1.00 93.44 74 LEU A CA 1
ATOM 555 C C . LEU A 1 74 ? 4.520 2.672 -4.741 1.00 93.44 74 LEU A C 1
ATOM 557 O O . LEU A 1 74 ? 4.897 2.959 -5.874 1.00 93.44 74 LEU A O 1
ATOM 561 N N . CYS A 1 75 ? 4.564 3.549 -3.735 1.00 90.75 75 CYS A N 1
ATOM 562 C CA . CYS A 1 75 ? 5.048 4.922 -3.898 1.00 90.75 75 CYS A CA 1
ATOM 563 C C . CYS A 1 75 ? 6.567 5.013 -4.096 1.00 90.75 75 CYS A C 1
ATOM 565 O O . CYS A 1 75 ? 7.030 5.936 -4.765 1.00 90.75 75 CYS A O 1
ATOM 567 N N . LYS A 1 76 ? 7.336 4.080 -3.516 1.00 88.56 76 LYS A N 1
ATOM 568 C CA . LYS A 1 76 ? 8.802 4.004 -3.645 1.00 88.56 76 LYS A CA 1
ATOM 569 C C . LYS A 1 76 ? 9.258 3.425 -4.991 1.00 88.56 76 LYS A C 1
ATOM 571 O O . LYS A 1 76 ? 10.422 3.592 -5.356 1.00 88.56 76 LYS A O 1
ATOM 576 N N . ALA A 1 77 ? 8.382 2.714 -5.701 1.00 88.06 77 ALA A N 1
ATOM 577 C CA . ALA A 1 77 ? 8.704 2.163 -7.009 1.00 88.06 77 ALA A CA 1
ATOM 578 C C . ALA A 1 77 ? 9.139 3.270 -7.982 1.00 88.06 77 ALA A C 1
ATOM 580 O O . ALA A 1 77 ? 8.708 4.418 -7.882 1.00 88.06 77 ALA A O 1
ATOM 581 N N . LYS A 1 78 ? 10.017 2.930 -8.930 1.00 85.69 78 LYS A N 1
ATOM 582 C CA . LYS A 1 78 ? 10.480 3.886 -9.941 1.00 85.69 78 LYS A CA 1
ATOM 583 C C . LYS A 1 78 ? 9.300 4.337 -10.811 1.00 85.69 78 LYS A C 1
ATOM 585 O O . LYS A 1 78 ? 8.565 3.500 -11.323 1.00 85.69 78 LYS A O 1
ATOM 590 N N . GLY A 1 79 ? 9.183 5.646 -11.037 1.00 86.00 79 GLY A N 1
ATOM 591 C CA . GLY A 1 79 ? 8.070 6.244 -11.781 1.00 86.00 79 GLY A CA 1
ATOM 592 C C . GLY A 1 79 ? 6.896 6.622 -10.875 1.00 86.00 79 GLY A C 1
ATOM 593 O O . GLY A 1 79 ? 7.036 6.665 -9.656 1.00 86.00 79 GLY A O 1
ATOM 594 N N . THR A 1 80 ? 5.744 6.934 -11.472 1.00 88.19 80 THR A N 1
ATOM 595 C CA . THR A 1 80 ? 4.555 7.410 -10.740 1.00 88.19 80 THR A CA 1
ATOM 596 C C . THR A 1 80 ? 3.380 6.437 -10.783 1.00 88.19 80 THR A C 1
ATOM 598 O O . THR A 1 80 ? 2.386 6.689 -10.109 1.00 88.19 80 THR A O 1
ATOM 601 N N . THR A 1 81 ? 3.482 5.300 -11.491 1.00 90.50 81 THR A N 1
ATOM 602 C CA . THR A 1 81 ? 2.355 4.373 -11.722 1.00 90.50 81 THR A CA 1
ATOM 603 C C . THR A 1 81 ? 1.613 4.002 -10.436 1.00 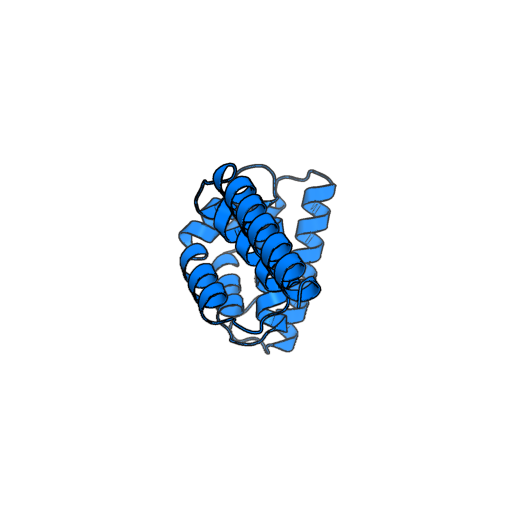90.50 81 THR A C 1
ATOM 605 O O . THR A 1 81 ? 0.387 4.115 -10.374 1.00 90.50 81 THR A O 1
ATOM 608 N N . GLY A 1 82 ? 2.349 3.605 -9.392 1.00 91.31 82 GLY A N 1
ATOM 609 C CA . GLY A 1 82 ? 1.766 3.239 -8.099 1.00 91.31 82 GLY A CA 1
ATOM 610 C C . GLY A 1 82 ? 1.066 4.415 -7.412 1.00 91.31 82 GLY A C 1
ATOM 611 O O . GLY A 1 82 ? -0.058 4.272 -6.940 1.00 91.31 82 GLY A O 1
ATOM 612 N N . GLN A 1 83 ? 1.695 5.592 -7.416 1.00 90.44 83 GLN A N 1
ATOM 613 C CA . GLN A 1 83 ? 1.155 6.818 -6.813 1.00 90.44 83 GLN A CA 1
ATOM 614 C C . GLN A 1 83 ? -0.130 7.260 -7.522 1.00 90.44 83 GLN A C 1
ATOM 616 O O . GLN A 1 83 ? -1.139 7.561 -6.886 1.00 90.44 83 GLN A O 1
ATOM 621 N N . ASP A 1 84 ? -0.117 7.246 -8.855 1.00 91.25 84 ASP A N 1
ATOM 622 C CA . ASP A 1 84 ? -1.252 7.644 -9.682 1.00 91.25 84 ASP A CA 1
ATOM 623 C C . ASP A 1 84 ? -2.425 6.672 -9.526 1.00 91.25 84 ASP A C 1
ATOM 625 O O . ASP A 1 84 ? -3.577 7.099 -9.442 1.00 91.25 84 ASP A O 1
ATOM 629 N N . ALA A 1 85 ? -2.156 5.368 -9.432 1.00 92.88 85 ALA A N 1
ATOM 630 C CA . ALA A 1 85 ? -3.188 4.371 -9.173 1.00 92.88 85 ALA A CA 1
ATOM 631 C C . ALA A 1 85 ? -3.814 4.530 -7.782 1.00 92.88 85 ALA A C 1
ATOM 633 O O . ALA A 1 85 ? -5.039 4.545 -7.678 1.00 92.88 85 ALA A O 1
ATOM 634 N N . LEU A 1 86 ? -3.000 4.733 -6.741 1.00 93.31 86 LEU A N 1
ATOM 635 C CA . LEU A 1 86 ? -3.489 5.019 -5.390 1.00 93.31 86 LEU A CA 1
ATOM 636 C C . LEU A 1 86 ? -4.327 6.304 -5.357 1.00 93.31 86 LEU A C 1
ATOM 638 O O . LEU A 1 86 ? -5.397 6.336 -4.749 1.00 93.31 86 LEU A O 1
ATOM 642 N N . ARG A 1 87 ? -3.896 7.355 -6.063 1.00 89.12 87 ARG A N 1
ATOM 643 C CA . ARG A 1 87 ? -4.662 8.603 -6.177 1.00 89.12 87 ARG A CA 1
ATOM 644 C C . ARG A 1 87 ? -6.026 8.371 -6.831 1.00 89.12 87 ARG A C 1
ATOM 646 O O . ARG A 1 87 ? -7.021 8.886 -6.330 1.00 89.12 87 ARG A O 1
ATOM 653 N N . ARG A 1 88 ? -6.087 7.570 -7.903 1.00 92.00 88 ARG A N 1
ATOM 654 C CA . ARG A 1 88 ? -7.338 7.240 -8.612 1.00 92.00 88 ARG A CA 1
ATOM 655 C C . ARG A 1 88 ? -8.357 6.507 -7.741 1.00 92.00 88 ARG A C 1
ATOM 657 O O . ARG A 1 88 ? -9.547 6.723 -7.923 1.00 92.00 88 ARG A O 1
ATOM 664 N N . VAL A 1 89 ? -7.907 5.682 -6.796 1.00 92.94 89 VAL A N 1
ATOM 665 C CA . VAL A 1 89 ? -8.797 4.968 -5.859 1.00 92.94 89 VAL A CA 1
ATOM 666 C C . VAL A 1 89 ? -9.084 5.750 -4.570 1.00 92.94 89 VAL A C 1
ATOM 668 O O . VAL A 1 89 ? -9.651 5.201 -3.635 1.00 92.94 89 VAL A O 1
ATOM 671 N N . GLY A 1 90 ? -8.701 7.029 -4.490 1.00 88.56 90 GLY A N 1
ATOM 672 C CA . GLY A 1 90 ? -9.026 7.878 -3.339 1.00 88.56 90 GLY A CA 1
ATOM 673 C C . GLY A 1 90 ? -8.135 7.673 -2.108 1.00 88.56 90 GLY A C 1
ATOM 674 O O . GLY A 1 90 ? -8.475 8.153 -1.028 1.00 88.56 90 GLY A O 1
ATOM 675 N N . ALA A 1 91 ? -6.963 7.040 -2.259 1.00 88.81 91 ALA A N 1
ATOM 676 C CA . ALA A 1 91 ? -6.026 6.765 -1.163 1.00 88.81 91 ALA A CA 1
ATOM 677 C C . ALA A 1 91 ? -5.692 7.990 -0.303 1.00 88.81 91 ALA A C 1
ATOM 679 O O . ALA A 1 91 ? -5.534 7.888 0.910 1.00 88.81 91 ALA A O 1
ATOM 680 N N . THR A 1 92 ? -5.559 9.160 -0.931 1.00 84.25 92 THR A N 1
ATOM 681 C CA . THR A 1 92 ? -5.213 10.402 -0.232 1.00 84.25 92 THR A CA 1
ATOM 682 C C . THR A 1 92 ? -6.268 10.788 0.798 1.00 84.25 92 THR A C 1
ATOM 684 O O . THR A 1 92 ? -5.900 11.234 1.882 1.00 84.25 92 THR A O 1
ATOM 687 N N . VAL A 1 93 ? -7.554 10.619 0.474 1.00 82.88 93 VAL A N 1
ATOM 688 C CA . VAL A 1 93 ? -8.665 10.965 1.373 1.00 82.88 93 VAL A CA 1
ATOM 689 C C . VAL A 1 93 ? -8.652 10.027 2.575 1.00 82.88 93 VAL A C 1
ATOM 691 O O . VAL A 1 93 ? -8.564 10.497 3.705 1.00 82.88 93 VAL A O 1
ATOM 694 N N . GLN A 1 94 ? -8.575 8.720 2.321 1.00 84.94 94 GLN A N 1
ATOM 695 C CA . GLN A 1 94 ? -8.541 7.695 3.367 1.00 84.94 94 GLN A CA 1
ATOM 696 C C . GLN A 1 94 ? -7.341 7.848 4.312 1.00 84.94 94 GLN A C 1
ATOM 698 O O . GLN A 1 94 ? -7.484 7.796 5.529 1.00 84.94 94 GLN A O 1
ATOM 703 N N . LEU A 1 95 ? -6.154 8.160 3.782 1.00 84.06 95 LEU A N 1
ATOM 704 C CA . LEU A 1 95 ? -4.988 8.454 4.622 1.00 84.06 95 LEU A CA 1
ATOM 705 C C . LEU A 1 95 ? -5.158 9.727 5.462 1.00 84.06 95 LEU A C 1
ATOM 707 O O . LEU A 1 95 ? -4.564 9.826 6.532 1.00 84.06 95 LEU A O 1
ATOM 711 N N . CYS A 1 96 ? -5.911 10.730 4.993 1.00 81.31 96 CYS A N 1
ATOM 712 C CA . CYS A 1 96 ? -6.211 11.903 5.817 1.00 81.31 96 CYS A CA 1
ATOM 713 C C . CYS A 1 96 ? -7.141 11.542 6.970 1.00 81.31 96 CYS A C 1
ATOM 715 O O . CYS A 1 96 ? -6.866 11.953 8.091 1.00 81.31 96 CYS A O 1
ATOM 717 N N . GLU A 1 97 ? -8.189 10.771 6.692 1.00 83.06 97 GLU A N 1
ATOM 718 C CA . GLU A 1 97 ? -9.152 10.309 7.693 1.00 83.06 97 GLU A CA 1
ATOM 719 C C . GLU A 1 97 ? -8.458 9.472 8.771 1.00 83.06 97 GLU A C 1
ATOM 721 O O . GLU A 1 97 ? -8.564 9.802 9.951 1.00 83.06 97 GLU A O 1
ATOM 726 N N . LEU A 1 98 ? -7.637 8.496 8.370 1.00 82.38 98 LEU A N 1
ATOM 727 C CA . LEU A 1 98 ? -6.854 7.672 9.293 1.00 82.38 98 LEU A CA 1
ATOM 728 C C . LEU A 1 98 ? -5.932 8.528 10.171 1.00 82.38 98 LEU A C 1
ATOM 730 O O . LEU A 1 98 ? -5.933 8.396 11.392 1.00 82.38 98 LEU A O 1
ATOM 734 N N . LEU A 1 99 ? -5.180 9.462 9.577 1.00 78.88 99 LEU A N 1
ATOM 735 C CA . LEU A 1 99 ? -4.274 10.347 10.323 1.00 78.88 99 LEU A CA 1
ATOM 736 C C . LEU A 1 99 ? -5.002 11.324 11.261 1.00 78.88 99 LEU A C 1
ATOM 738 O O . LEU A 1 99 ? -4.393 11.787 12.224 1.00 78.88 99 LEU A O 1
ATOM 742 N N . SER A 1 100 ? -6.257 11.668 10.968 1.00 78.69 100 SER A N 1
ATOM 743 C CA . SER A 1 100 ? -7.090 12.541 11.800 1.00 78.69 100 SER A CA 1
ATOM 744 C C . SER A 1 100 ? -7.786 11.790 12.934 1.00 78.69 100 SER A C 1
ATOM 746 O O . SER A 1 100 ? -7.923 12.349 14.018 1.00 78.69 100 SER A O 1
ATOM 748 N N . ALA A 1 101 ? -8.205 10.544 12.705 1.00 71.31 101 ALA A N 1
ATOM 749 C CA . ALA A 1 101 ? -8.854 9.700 13.708 1.00 71.31 101 ALA A CA 1
ATOM 750 C C . ALA A 1 101 ? -7.854 9.100 14.713 1.00 71.31 101 ALA A C 1
ATOM 752 O O . ALA A 1 101 ? -8.187 8.848 15.867 1.00 71.31 101 ALA A O 1
ATOM 753 N N . SER A 1 102 ? -6.609 8.895 14.288 1.00 62.06 102 SER A N 1
ATOM 754 C CA . SER A 1 102 ? -5.575 8.259 15.094 1.00 62.06 102 SER A CA 1
ATOM 755 C C . SER A 1 102 ? -4.870 9.256 16.041 1.00 62.06 102 SER A C 1
ATOM 757 O O . SER A 1 102 ? -3.758 9.732 15.760 1.00 62.06 102 SER A O 1
ATOM 759 N N . SER A 1 103 ? -5.429 9.500 17.227 1.00 58.16 103 SER A N 1
ATOM 760 C CA . SER A 1 103 ? -4.633 10.014 18.356 1.00 58.16 103 SER A CA 1
ATOM 761 C C . SER A 1 103 ? -3.609 8.969 18.826 1.00 58.16 103 SER A C 1
ATOM 763 O O . SER A 1 103 ? -2.447 9.323 19.034 1.00 58.16 103 SER A O 1
ATOM 765 N N . ASP A 1 104 ? -3.972 7.680 18.804 1.00 59.44 104 ASP A N 1
ATOM 766 C CA . ASP A 1 104 ? -3.194 6.583 19.407 1.00 59.44 104 ASP A CA 1
ATOM 767 C C . ASP A 1 104 ? -2.457 5.638 18.443 1.00 59.44 104 ASP A C 1
ATOM 769 O O . ASP A 1 104 ? -1.688 4.811 18.925 1.00 59.44 104 ASP A O 1
ATOM 773 N N . ALA A 1 105 ? -2.590 5.739 17.108 1.00 61.03 105 ALA A N 1
ATOM 774 C CA . ALA A 1 105 ? -1.870 4.777 16.260 1.00 61.03 105 ALA A CA 1
ATOM 775 C C . ALA A 1 105 ? -0.356 4.885 16.443 1.00 61.03 105 ALA A C 1
ATOM 777 O O . ALA A 1 105 ? 0.208 5.974 16.659 1.00 61.03 105 ALA A O 1
ATOM 778 N N . SER A 1 106 ? 0.289 3.729 16.303 1.00 65.69 106 SER A N 1
ATOM 779 C CA . SER A 1 106 ? 1.723 3.582 16.468 1.00 65.69 106 SER A CA 1
ATOM 780 C C . SER A 1 106 ? 2.516 4.544 15.566 1.00 65.69 106 SER A C 1
ATOM 782 O O . SER A 1 106 ? 2.152 4.865 14.428 1.00 65.69 106 SER A O 1
ATOM 784 N N . VAL A 1 107 ? 3.648 5.032 16.084 1.00 64.19 107 VAL A N 1
ATOM 785 C CA . VAL A 1 107 ? 4.559 5.953 15.374 1.00 64.19 107 VAL A CA 1
ATOM 786 C C . VAL A 1 107 ? 4.931 5.466 13.955 1.00 64.19 107 VAL A C 1
ATOM 788 O O . VAL A 1 107 ? 4.977 6.302 13.042 1.00 64.19 107 VAL A O 1
ATOM 791 N N . PRO A 1 108 ? 5.151 4.156 13.702 1.00 65.94 108 PRO A N 1
ATOM 792 C CA . PRO A 1 108 ? 5.426 3.646 12.359 1.00 65.94 108 PRO A CA 1
ATOM 793 C C . PRO A 1 108 ? 4.264 3.842 11.377 1.00 65.94 108 PRO A C 1
ATOM 795 O O . PRO A 1 108 ? 4.500 4.302 10.257 1.00 65.94 108 PRO A O 1
ATOM 798 N N . VAL A 1 109 ? 3.022 3.567 11.800 1.00 68.81 109 VAL A N 1
ATOM 799 C CA . VAL A 1 109 ? 1.802 3.758 10.992 1.00 68.81 109 VAL A CA 1
ATOM 800 C C . VAL A 1 109 ? 1.687 5.217 10.563 1.00 68.81 109 VAL A C 1
ATOM 802 O O . VAL A 1 109 ? 1.602 5.515 9.369 1.00 68.81 109 VAL A O 1
ATOM 805 N N . LYS A 1 110 ? 1.805 6.145 11.521 1.00 72.06 110 LYS A N 1
ATOM 806 C CA . LYS A 1 110 ? 1.744 7.592 11.258 1.00 72.06 110 LYS A CA 1
ATOM 807 C C . LYS A 1 110 ? 2.851 8.046 10.306 1.00 72.06 110 LYS A C 1
ATOM 809 O O . LYS A 1 110 ? 2.590 8.810 9.377 1.00 72.06 110 LYS A O 1
ATOM 814 N N . THR A 1 111 ? 4.082 7.577 10.503 1.00 73.44 111 THR A N 1
ATOM 815 C CA . THR A 1 111 ? 5.238 7.979 9.682 1.00 73.44 111 THR A CA 1
ATOM 816 C C . THR A 1 111 ? 5.091 7.523 8.231 1.00 73.44 111 THR A C 1
ATOM 818 O O . THR A 1 111 ? 5.274 8.324 7.309 1.00 73.44 111 THR A O 1
ATOM 821 N N . LEU A 1 112 ? 4.707 6.262 8.015 1.00 75.62 112 LEU A N 1
ATOM 822 C CA . LEU A 1 112 ? 4.503 5.711 6.677 1.00 75.62 112 LEU A CA 1
ATOM 823 C C . LEU A 1 112 ? 3.293 6.349 5.983 1.00 75.62 112 LEU A C 1
ATOM 825 O O . LEU A 1 112 ? 3.403 6.754 4.826 1.00 75.62 112 LEU A O 1
ATOM 829 N N . ALA A 1 113 ? 2.173 6.521 6.690 1.00 75.81 113 ALA A N 1
ATOM 830 C CA . ALA A 1 113 ? 0.984 7.174 6.148 1.00 75.81 113 ALA A CA 1
ATOM 831 C C . ALA A 1 113 ? 1.269 8.627 5.734 1.00 75.81 113 ALA A C 1
ATOM 833 O O . ALA A 1 113 ? 0.858 9.064 4.657 1.00 75.81 113 ALA A O 1
ATOM 834 N N . MET A 1 114 ? 2.038 9.369 6.540 1.00 80.00 114 MET A N 1
ATOM 835 C CA . MET A 1 114 ? 2.466 10.726 6.196 1.00 80.00 114 MET A CA 1
ATOM 836 C C . MET A 1 114 ? 3.339 10.765 4.937 1.00 80.00 114 MET A C 1
ATOM 838 O O . MET A 1 114 ? 3.171 11.681 4.131 1.00 80.00 114 MET A O 1
ATOM 842 N N . PHE A 1 115 ? 4.251 9.802 4.758 1.00 80.00 115 PHE A N 1
ATOM 843 C CA . PHE A 1 115 ? 5.059 9.692 3.539 1.00 80.00 115 PHE A CA 1
ATOM 844 C C . PHE A 1 115 ? 4.189 9.394 2.314 1.00 80.00 115 PHE A C 1
ATOM 846 O O . PHE A 1 115 ? 4.266 10.092 1.307 1.00 80.00 115 PHE A O 1
ATOM 853 N N . VAL A 1 116 ? 3.316 8.386 2.394 1.00 76.44 116 VAL A N 1
ATOM 854 C CA . VAL A 1 116 ? 2.448 8.010 1.267 1.00 76.44 116 VAL A CA 1
ATOM 855 C C . VAL A 1 116 ? 1.554 9.185 0.865 1.00 76.44 116 VAL A C 1
ATOM 857 O O . VAL A 1 116 ? 1.432 9.497 -0.322 1.00 76.44 116 VAL A O 1
ATOM 860 N N . LYS A 1 117 ? 0.990 9.897 1.848 1.00 75.50 117 LYS A N 1
ATOM 861 C CA . LYS A 1 117 ? 0.185 11.098 1.615 1.00 75.50 117 LYS A CA 1
ATOM 862 C C . LYS A 1 117 ? 0.973 12.194 0.895 1.00 75.50 117 LYS A C 1
ATOM 864 O O . LYS A 1 117 ? 0.452 12.778 -0.052 1.00 75.50 117 LYS A O 1
ATOM 869 N N . SER A 1 118 ? 2.199 12.505 1.317 1.00 73.31 118 SER A N 1
ATOM 870 C CA . SER A 1 118 ? 2.955 13.610 0.710 1.00 73.31 118 SER A CA 1
ATOM 871 C C . SER A 1 118 ? 3.362 13.350 -0.730 1.00 73.31 118 SER A C 1
ATOM 873 O O . SER A 1 118 ? 3.284 14.251 -1.569 1.00 73.31 118 SER A O 1
ATOM 875 N N . VAL A 1 119 ? 3.739 12.108 -1.016 1.00 71.25 119 VAL A N 1
ATOM 876 C CA . VAL A 1 119 ? 4.070 11.661 -2.363 1.00 71.25 119 VAL A CA 1
ATOM 877 C C . VAL A 1 119 ? 2.822 11.702 -3.257 1.00 71.25 119 VAL A C 1
ATOM 879 O O . VAL A 1 119 ? 2.875 12.244 -4.360 1.00 71.25 119 VAL A O 1
ATOM 882 N N . ASN A 1 120 ? 1.662 11.255 -2.764 1.00 65.69 120 ASN A N 1
ATOM 883 C CA . ASN A 1 120 ? 0.418 11.259 -3.544 1.00 65.69 120 ASN A CA 1
ATOM 884 C C . ASN A 1 120 ? -0.145 12.661 -3.830 1.00 65.69 120 ASN A C 1
ATOM 886 O O . ASN A 1 120 ? -0.803 12.841 -4.856 1.00 65.69 120 ASN A O 1
ATOM 890 N N . VAL A 1 121 ? 0.126 13.652 -2.977 1.00 64.44 121 VAL A N 1
ATOM 891 C CA . VAL A 1 121 ? -0.297 15.057 -3.165 1.00 64.44 121 VAL A CA 1
ATOM 892 C C . VAL A 1 121 ? 0.657 15.835 -4.097 1.00 64.44 121 VAL A C 1
ATOM 894 O O . VAL A 1 121 ? 0.400 16.990 -4.416 1.00 64.44 121 VAL A O 1
ATOM 897 N N . GLY A 1 122 ? 1.738 15.213 -4.592 1.00 57.91 122 GLY A N 1
ATOM 898 C CA . GLY A 1 122 ? 2.692 15.859 -5.507 1.00 57.91 122 GLY A CA 1
ATOM 899 C C . GLY A 1 122 ? 3.666 16.822 -4.813 1.00 57.91 122 GLY A C 1
ATOM 900 O O . GLY A 1 122 ? 4.273 17.666 -5.465 1.00 57.91 122 GLY A O 1
ATOM 901 N N . GLY A 1 123 ? 3.828 16.707 -3.489 1.00 52.03 123 GLY A N 1
ATOM 902 C CA . GLY A 1 123 ? 4.553 17.665 -2.649 1.00 52.03 123 GLY A CA 1
ATOM 903 C C . GLY A 1 123 ? 5.774 17.080 -1.940 1.00 52.03 123 GLY A C 1
ATOM 904 O O . GLY A 1 123 ? 5.912 17.260 -0.731 1.00 52.03 123 GLY A O 1
ATOM 905 N N . TYR A 1 124 ? 6.672 16.393 -2.657 1.00 44.72 124 TYR A N 1
ATOM 906 C CA . TYR A 1 124 ? 7.893 15.811 -2.067 1.00 44.72 124 TYR A CA 1
ATOM 907 C C . TYR A 1 124 ? 8.750 16.857 -1.313 1.00 44.72 124 TYR A C 1
ATOM 909 O O . TYR A 1 124 ? 9.341 16.563 -0.275 1.00 44.72 124 TYR A O 1
ATOM 917 N N . LEU A 1 125 ? 8.760 18.109 -1.792 1.00 46.53 125 LEU A N 1
ATOM 918 C CA . LEU A 1 125 ? 9.520 19.223 -1.208 1.00 46.53 125 LEU A CA 1
ATOM 919 C C . LEU A 1 125 ? 8.887 19.809 0.066 1.00 46.53 125 LEU A C 1
ATOM 921 O O . LEU A 1 125 ? 9.603 20.227 0.974 1.00 46.53 125 LEU A O 1
ATOM 925 N N . ASP A 1 126 ? 7.558 19.807 0.176 1.00 53.00 126 ASP A N 1
ATOM 926 C CA . ASP A 1 126 ? 6.863 20.410 1.321 1.00 53.00 126 ASP A CA 1
ATOM 927 C C . ASP A 1 126 ? 6.824 19.472 2.545 1.00 53.00 126 ASP A C 1
ATOM 929 O O . ASP A 1 126 ? 6.767 19.911 3.695 1.00 53.00 126 ASP A O 1
ATOM 933 N N . TRP A 1 127 ? 6.948 18.159 2.330 1.00 47.78 127 TRP A N 1
ATOM 934 C CA . TRP A 1 127 ? 6.953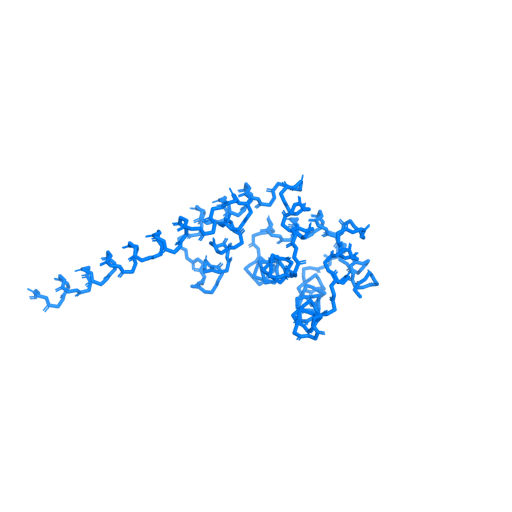 17.168 3.409 1.00 47.78 127 TRP A CA 1
ATOM 935 C C . TRP A 1 127 ? 8.206 17.206 4.278 1.00 47.78 127 TRP A C 1
ATOM 937 O O . TRP A 1 127 ? 8.090 17.207 5.501 1.00 47.78 127 TRP A O 1
ATOM 947 N N . HIS A 1 128 ? 9.397 17.317 3.681 1.00 48.75 128 HIS A N 1
ATOM 948 C CA . HIS A 1 128 ? 10.629 17.499 4.455 1.00 48.75 128 HIS A CA 1
ATOM 949 C C . HIS A 1 128 ? 10.591 18.796 5.277 1.00 48.75 128 HIS A C 1
ATOM 951 O O . HIS A 1 128 ? 11.070 18.817 6.411 1.00 48.75 128 HIS A O 1
ATOM 957 N N . GLY A 1 129 ? 9.969 19.856 4.745 1.00 54.75 129 GLY A N 1
ATOM 958 C CA . GLY A 1 129 ? 9.748 21.112 5.463 1.00 54.75 129 GLY A CA 1
ATOM 959 C C . GLY A 1 129 ? 8.742 20.989 6.613 1.00 54.75 129 GLY A C 1
ATOM 960 O O . GLY A 1 129 ? 8.958 21.566 7.680 1.00 54.75 129 GLY A O 1
ATOM 961 N N . ARG A 1 130 ? 7.661 20.218 6.432 1.00 54.53 130 ARG A N 1
ATOM 962 C CA . ARG A 1 130 ? 6.666 19.945 7.484 1.00 54.53 130 ARG A CA 1
ATOM 963 C C . ARG A 1 130 ? 7.180 19.001 8.572 1.00 54.53 130 ARG A C 1
ATOM 965 O O . ARG A 1 130 ? 6.907 19.253 9.741 1.00 54.53 130 ARG A O 1
ATOM 972 N N . ILE A 1 131 ? 7.959 17.975 8.221 1.00 52.16 131 ILE A N 1
ATOM 973 C CA . ILE A 1 131 ? 8.626 17.113 9.207 1.00 52.16 131 ILE A CA 1
ATOM 974 C C . ILE A 1 131 ? 9.640 17.914 10.006 1.00 52.16 131 ILE A C 1
ATOM 976 O O . ILE A 1 131 ? 9.570 17.899 11.227 1.00 52.16 131 ILE A O 1
ATOM 980 N N . ARG A 1 132 ? 10.518 18.680 9.345 1.00 56.09 132 ARG A N 1
ATOM 981 C CA . ARG A 1 132 ? 11.519 19.499 10.040 1.00 56.09 132 ARG A CA 1
ATOM 982 C C . ARG A 1 132 ? 10.872 20.476 11.032 1.00 56.09 132 ARG A C 1
ATOM 984 O O . ARG A 1 132 ? 11.389 20.618 12.133 1.00 56.09 132 ARG A O 1
ATOM 991 N N . ARG A 1 133 ? 9.728 21.080 10.679 1.00 56.84 133 ARG A N 1
ATOM 992 C CA . ARG A 1 133 ? 8.943 21.933 11.592 1.00 56.84 133 ARG A CA 1
ATOM 993 C C . ARG A 1 133 ? 8.391 21.168 12.796 1.00 56.84 133 ARG A C 1
ATOM 995 O O . ARG A 1 133 ? 8.650 21.579 13.918 1.00 56.84 133 ARG A O 1
ATOM 1002 N N . ARG A 1 134 ? 7.729 20.023 12.593 1.00 53.94 134 ARG A N 1
ATOM 1003 C CA . ARG A 1 134 ? 7.225 19.207 13.716 1.00 53.94 134 ARG A CA 1
ATOM 1004 C C . ARG A 1 134 ? 8.336 18.686 14.624 1.00 53.94 134 ARG A C 1
ATOM 1006 O O . ARG A 1 134 ? 8.162 18.648 15.834 1.00 53.94 134 ARG A O 1
ATOM 1013 N N . THR A 1 135 ? 9.480 18.291 14.068 1.00 56.38 135 THR A N 1
ATOM 1014 C CA . THR A 1 135 ? 10.630 17.854 14.874 1.00 56.38 135 THR A CA 1
ATOM 1015 C C . THR A 1 135 ? 11.198 19.010 15.705 1.00 56.38 135 THR A C 1
ATOM 1017 O O . THR A 1 135 ? 11.620 18.794 16.835 1.00 56.38 135 THR A O 1
ATOM 1020 N N . GLN A 1 136 ? 11.177 20.240 15.179 1.00 58.97 136 GLN A N 1
ATOM 1021 C CA . GLN A 1 136 ? 11.583 21.436 15.924 1.00 58.97 136 GLN A CA 1
ATOM 1022 C C . GLN A 1 136 ? 10.590 21.810 17.031 1.00 58.97 136 GLN A C 1
ATOM 1024 O O . GLN A 1 136 ? 11.032 22.154 18.122 1.00 58.97 136 GLN A O 1
ATOM 1029 N N . GLU A 1 137 ? 9.284 21.700 16.782 1.00 59.75 137 GLU A N 1
ATOM 1030 C CA . GLU A 1 137 ? 8.231 21.956 17.778 1.00 59.75 137 GLU A CA 1
ATOM 1031 C C . GLU A 1 137 ? 8.296 20.954 18.943 1.00 59.75 137 GLU A C 1
ATOM 1033 O O . GLU A 1 137 ? 8.273 21.352 20.106 1.00 59.75 137 GLU A O 1
ATOM 1038 N N . LEU A 1 138 ? 8.477 19.661 18.653 1.00 56.09 138 LEU A N 1
ATOM 1039 C CA . LEU A 1 138 ? 8.646 18.630 19.686 1.00 56.09 138 LEU A CA 1
ATOM 1040 C C . LEU A 1 138 ? 9.933 18.843 20.505 1.00 56.09 138 LEU A C 1
ATOM 1042 O O . LEU A 1 138 ? 9.898 18.802 21.729 1.00 56.09 138 LEU A O 1
ATOM 1046 N N . ALA A 1 139 ? 11.044 19.201 19.852 1.00 61.69 139 ALA A N 1
ATOM 1047 C CA . ALA A 1 139 ? 12.302 19.525 20.533 1.00 61.69 139 ALA A CA 1
ATOM 1048 C C . ALA A 1 139 ? 12.270 20.854 21.323 1.00 61.69 139 ALA A C 1
ATOM 1050 O O . ALA A 1 139 ? 13.225 21.177 22.039 1.00 61.69 139 ALA A O 1
ATOM 1051 N N . GLN A 1 140 ? 11.237 21.681 21.145 1.00 61.00 140 GLN A N 1
ATOM 1052 C CA . GLN A 1 140 ? 10.986 22.863 21.975 1.00 61.00 140 GLN A CA 1
ATOM 1053 C C . GLN A 1 140 ? 10.126 22.510 23.192 1.00 61.00 140 GLN A C 1
ATOM 1055 O O . GLN A 1 140 ? 10.412 22.994 24.283 1.00 61.00 140 GLN A O 1
ATOM 1060 N N . LEU A 1 141 ? 9.142 21.624 23.027 1.00 54.91 141 LEU A N 1
ATOM 1061 C CA . LEU A 1 141 ? 8.297 21.132 24.117 1.00 54.91 141 LEU A CA 1
ATOM 1062 C C . LEU A 1 141 ? 9.086 20.306 25.148 1.00 54.91 141 LEU A C 1
ATOM 1064 O O . LEU A 1 141 ? 8.907 20.519 26.348 1.00 54.91 141 LEU A O 1
ATOM 1068 N N . ASP A 1 142 ? 10.022 19.458 24.707 1.00 54.84 142 ASP A N 1
ATOM 1069 C CA . ASP A 1 142 ? 10.914 18.718 25.619 1.00 54.84 142 ASP A CA 1
ATOM 1070 C C . ASP A 1 142 ? 11.811 19.668 26.432 1.00 54.84 142 ASP A C 1
ATOM 1072 O O . ASP A 1 142 ? 11.950 19.525 27.643 1.00 54.84 142 ASP A O 1
ATOM 1076 N N . ARG A 1 143 ? 12.339 20.728 25.804 1.00 54.97 143 ARG A N 1
ATOM 1077 C CA . ARG A 1 143 ? 13.161 21.737 26.500 1.00 54.97 143 ARG A CA 1
ATOM 1078 C C . ARG A 1 143 ? 12.386 22.562 27.525 1.00 54.97 143 ARG A C 1
ATOM 1080 O O . ARG A 1 143 ? 12.959 22.952 28.539 1.00 54.97 143 ARG A O 1
ATOM 1087 N N . CYS A 1 144 ? 11.112 22.850 27.266 1.00 53.03 144 CYS A N 1
ATOM 1088 C CA . CYS A 1 144 ? 10.250 23.511 28.246 1.00 53.03 144 CYS A CA 1
ATOM 1089 C C . CYS A 1 144 ? 9.894 22.591 29.420 1.00 53.03 144 CYS A C 1
ATOM 1091 O O . CYS A 1 144 ? 9.706 23.091 30.522 1.00 53.03 144 CYS A O 1
ATOM 1093 N N . SER A 1 145 ? 9.845 21.275 29.202 1.00 55.44 145 SER A N 1
ATOM 1094 C CA . SER A 1 145 ? 9.542 20.296 30.252 1.00 55.44 145 SER A CA 1
ATOM 1095 C C . SER A 1 145 ? 10.723 20.076 31.207 1.00 55.44 145 SER A C 1
ATOM 1097 O O . SER A 1 145 ? 10.503 19.933 32.402 1.00 55.44 145 SER A O 1
ATOM 1099 N N . ASP A 1 146 ? 11.965 20.163 30.716 1.00 52.75 146 ASP A N 1
ATOM 1100 C CA . ASP A 1 146 ? 13.191 20.068 31.535 1.00 52.75 146 ASP A CA 1
ATOM 1101 C C . ASP A 1 146 ? 13.531 21.355 32.323 1.00 52.75 146 ASP A C 1
ATOM 1103 O O . ASP A 1 146 ? 14.489 21.383 33.096 1.00 52.75 146 ASP A O 1
ATOM 1107 N N . SER A 1 147 ? 12.781 22.444 32.110 1.00 53.41 147 SER A N 1
ATOM 1108 C CA . SER A 1 147 ? 13.031 23.764 32.719 1.00 53.41 147 SER A CA 1
ATOM 1109 C C . SER A 1 147 ? 12.083 24.109 33.883 1.00 53.41 147 SER A C 1
ATOM 1111 O O . SER A 1 147 ? 12.038 25.271 34.293 1.00 53.41 147 SER A O 1
ATOM 1113 N N . THR A 1 148 ? 11.329 23.133 34.402 1.00 45.59 148 THR A N 1
ATOM 1114 C CA . THR A 1 148 ? 10.398 23.286 35.543 1.00 45.59 148 THR A CA 1
ATOM 1115 C C . THR A 1 148 ? 10.761 22.318 36.656 1.00 45.59 148 THR A C 1
ATOM 1117 O O . THR A 1 148 ? 10.675 22.732 37.833 1.00 45.59 148 THR A O 1
#